Protein AF-A0A1T4K6Q8-F1 (afdb_monomer_lite)

pLDDT: mean 78.96, std 17.76, range [39.75, 92.44]

Radius of gyration: 12.97 Å; chains: 1; bounding box: 29×25×42 Å

Foldseek 3Di:
DKKFFQDWDFDVVVVRDIHHGRDIPDDDVDDDDPVVVPCQCALVHPNNDHGIHDPPVPDDDDDDDDDDDDD

Sequence (71 aa):
MTYVVIKYFTDIQDNDYEYFPGMIYPRVGLKVNKERIKELSTKNNRRKEIFIAELEEREKPKKETKKSLKK

Organism: NCBI:txid1121911

Structure (mmCIF, N/CA/C/O backbone):
data_AF-A0A1T4K6Q8-F1
#
_entry.id   AF-A0A1T4K6Q8-F1
#
loop_
_atom_site.group_PDB
_atom_site.id
_atom_site.type_symbol
_atom_site.label_atom_id
_atom_site.label_alt_id
_atom_site.label_comp_id
_atom_site.label_asym_id
_atom_site.label_entity_id
_atom_site.label_seq_id
_atom_site.pdbx_PDB_ins_code
_atom_site.Cartn_x
_atom_site.Cartn_y
_atom_site.Cartn_z
_atom_site.occupancy
_atom_site.B_iso_or_equiv
_atom_site.auth_seq_id
_atom_site.auth_comp_id
_atom_site.auth_asym_id
_atom_site.auth_atom_id
_atom_site.pdbx_PDB_model_num
ATOM 1 N N . MET A 1 1 ? -2.181 -13.330 3.087 1.00 70.69 1 MET A N 1
ATOM 2 C CA . MET A 1 1 ? -3.063 -12.155 2.955 1.00 70.69 1 MET A CA 1
ATOM 3 C C . MET A 1 1 ? -2.688 -11.404 1.697 1.00 70.69 1 MET A C 1
ATOM 5 O O . MET A 1 1 ? -1.499 -11.226 1.447 1.00 70.69 1 MET A O 1
ATOM 9 N N . THR A 1 2 ? -3.686 -11.008 0.916 1.00 83.69 2 THR A N 1
ATOM 10 C CA . THR A 1 2 ? -3.520 -10.266 -0.334 1.00 83.69 2 THR A CA 1
ATOM 11 C C . THR A 1 2 ? -4.164 -8.899 -0.160 1.00 83.69 2 THR A C 1
ATOM 13 O O . THR A 1 2 ? -5.250 -8.798 0.404 1.00 83.69 2 THR A O 1
ATOM 16 N N . TYR A 1 3 ? -3.491 -7.853 -0.621 1.00 90.12 3 TYR A N 1
ATOM 17 C CA . TYR A 1 3 ? -3.972 -6.483 -0.527 1.00 90.12 3 TYR A CA 1
ATOM 18 C C . TYR A 1 3 ? -4.246 -5.948 -1.924 1.00 90.12 3 TYR A C 1
ATOM 20 O O . TYR A 1 3 ? -3.586 -6.336 -2.891 1.00 90.12 3 TYR A O 1
ATOM 28 N N . VAL A 1 4 ? -5.212 -5.046 -2.026 1.00 91.12 4 VAL A N 1
ATOM 29 C CA . VAL A 1 4 ? -5.451 -4.271 -3.237 1.00 91.12 4 VAL A CA 1
ATOM 30 C C . VAL A 1 4 ? -4.973 -2.855 -3.019 1.00 91.12 4 VAL A C 1
ATOM 32 O O . VAL A 1 4 ? -5.233 -2.232 -1.993 1.00 91.12 4 VAL A O 1
ATOM 35 N N . VAL A 1 5 ? -4.249 -2.343 -3.994 1.00 91.94 5 VAL A N 1
ATOM 36 C CA . VAL A 1 5 ? -3.830 -0.953 -4.018 1.00 91.94 5 VAL A CA 1
ATOM 37 C C . VAL A 1 5 ? -5.070 -0.109 -4.278 1.00 91.94 5 VAL A C 1
ATOM 39 O O . VAL A 1 5 ? -5.773 -0.329 -5.256 1.00 91.94 5 VAL A O 1
ATOM 42 N N . ILE A 1 6 ? -5.361 0.851 -3.411 1.00 91.94 6 ILE A N 1
ATOM 43 C CA . ILE A 1 6 ? -6.490 1.780 -3.578 1.00 91.94 6 ILE A CA 1
ATOM 44 C C . ILE A 1 6 ? -6.026 3.157 -4.047 1.00 91.94 6 ILE A C 1
ATOM 46 O O . ILE A 1 6 ? -6.803 3.911 -4.629 1.00 91.94 6 ILE A O 1
ATOM 50 N N . LYS A 1 7 ? -4.749 3.484 -3.824 1.00 91.12 7 LYS A N 1
ATOM 51 C CA . LYS A 1 7 ? -4.149 4.755 -4.216 1.00 91.12 7 LYS A CA 1
ATOM 52 C C . LYS A 1 7 ? -2.772 4.526 -4.815 1.00 91.12 7 LYS A C 1
ATOM 54 O O . LYS A 1 7 ? -2.028 3.683 -4.331 1.00 91.12 7 LYS A O 1
ATOM 59 N N . TYR A 1 8 ? -2.440 5.302 -5.843 1.00 92.44 8 TYR A N 1
ATOM 60 C CA . TYR A 1 8 ? -1.127 5.248 -6.472 1.00 92.44 8 TYR A CA 1
ATOM 61 C C . TYR A 1 8 ? -0.006 5.518 -5.459 1.00 92.44 8 TYR A C 1
ATOM 63 O O . TYR A 1 8 ? -0.055 6.507 -4.716 1.00 92.44 8 TYR A O 1
ATOM 71 N N . PHE A 1 9 ? 1.010 4.659 -5.457 1.00 90.69 9 PHE A N 1
ATOM 72 C CA . PHE A 1 9 ? 2.245 4.880 -4.716 1.00 90.69 9 PHE A CA 1
ATOM 73 C C . PHE A 1 9 ? 3.433 4.212 -5.394 1.00 90.69 9 PHE A C 1
ATOM 75 O O . PHE A 1 9 ? 3.292 3.231 -6.119 1.00 90.69 9 PHE A O 1
ATOM 82 N N . THR A 1 10 ? 4.611 4.748 -5.106 1.00 90.81 10 THR A N 1
ATOM 83 C CA . THR A 1 10 ? 5.890 4.182 -5.526 1.00 90.81 10 THR A CA 1
ATOM 84 C C . THR A 1 10 ? 6.518 3.510 -4.313 1.00 90.81 10 THR A C 1
ATOM 86 O O . THR A 1 10 ? 6.672 4.147 -3.263 1.00 90.81 10 THR A O 1
ATOM 89 N N . ASP A 1 11 ? 6.832 2.221 -4.420 1.00 88.44 11 ASP A N 1
ATOM 90 C CA . ASP A 1 11 ? 7.484 1.486 -3.345 1.00 88.44 11 ASP A CA 1
ATOM 91 C C . ASP A 1 11 ? 9.004 1.486 -3.532 1.00 88.44 11 ASP A C 1
ATOM 93 O O . ASP A 1 11 ? 9.555 0.798 -4.386 1.00 88.44 11 ASP A O 1
ATOM 97 N N . ILE A 1 12 ? 9.679 2.272 -2.694 1.00 85.81 12 ILE A N 1
ATOM 98 C CA . ILE A 1 12 ? 11.138 2.442 -2.715 1.00 85.81 12 ILE A CA 1
ATOM 99 C C . ILE A 1 12 ? 11.854 1.135 -2.315 1.00 85.81 12 ILE A C 1
ATOM 101 O O . ILE A 1 12 ? 12.979 0.891 -2.737 1.00 85.81 12 ILE A O 1
ATOM 105 N N . GLN A 1 13 ? 11.215 0.264 -1.519 1.00 84.56 13 GLN A N 1
ATOM 106 C CA . GLN A 1 13 ? 11.792 -1.035 -1.137 1.00 84.56 13 GLN A CA 1
ATOM 107 C C . GLN A 1 13 ? 11.649 -2.085 -2.246 1.00 84.56 13 GLN A C 1
ATOM 109 O O . GLN A 1 13 ? 12.298 -3.127 -2.192 1.00 84.56 13 GLN A O 1
ATOM 114 N N . ASP A 1 14 ? 10.834 -1.798 -3.257 1.00 86.44 14 ASP A N 1
ATOM 115 C CA . ASP A 1 14 ? 10.531 -2.671 -4.382 1.00 86.44 14 ASP A CA 1
ATOM 116 C C . ASP A 1 14 ? 11.157 -2.158 -5.690 1.00 86.44 14 ASP A C 1
ATOM 118 O O . ASP A 1 14 ? 10.568 -2.275 -6.766 1.00 86.44 14 ASP A O 1
ATOM 122 N N . ASN A 1 15 ? 12.355 -1.567 -5.593 1.00 87.31 15 ASN A N 1
ATOM 123 C CA . ASN A 1 15 ? 13.089 -0.977 -6.718 1.00 87.31 15 ASN A CA 1
ATOM 124 C C . ASN A 1 15 ? 12.282 0.124 -7.432 1.00 87.31 15 ASN A C 1
ATOM 126 O O . ASN A 1 15 ? 12.123 0.100 -8.655 1.00 87.31 15 ASN A O 1
ATOM 130 N N . ASP A 1 16 ? 11.726 1.037 -6.630 1.00 88.00 16 ASP A N 1
ATOM 131 C CA . ASP A 1 16 ? 10.882 2.154 -7.067 1.00 88.00 16 ASP A CA 1
ATOM 132 C C . ASP A 1 16 ? 9.712 1.711 -7.954 1.00 88.00 16 ASP A C 1
ATOM 134 O O . ASP A 1 16 ? 9.327 2.385 -8.911 1.00 88.00 16 ASP A O 1
ATOM 138 N N . TYR A 1 17 ? 9.125 0.554 -7.638 1.00 89.56 17 TYR A N 1
ATOM 139 C CA . TYR A 1 17 ? 8.012 0.047 -8.421 1.00 89.56 17 TYR A CA 1
ATOM 140 C C . TYR A 1 17 ? 6.734 0.838 -8.169 1.00 89.56 17 TYR A C 1
ATOM 142 O O . TYR A 1 17 ? 6.336 1.111 -7.033 1.00 89.56 17 TYR A O 1
ATOM 150 N N . GLU A 1 18 ? 6.069 1.170 -9.265 1.00 92.00 18 GLU A N 1
ATOM 151 C CA . GLU A 1 18 ? 4.842 1.944 -9.281 1.00 92.00 18 GLU A CA 1
ATOM 152 C C . GLU A 1 18 ? 3.627 1.024 -9.165 1.00 92.00 18 GLU A C 1
ATOM 154 O O . GLU A 1 18 ? 3.350 0.186 -10.026 1.00 92.00 18 GLU A O 1
ATOM 159 N N . TYR A 1 19 ? 2.872 1.209 -8.088 1.00 91.44 19 TYR A N 1
ATOM 160 C CA . TYR A 1 19 ? 1.627 0.507 -7.835 1.00 91.44 19 TYR A CA 1
ATOM 161 C C . TYR A 1 19 ? 0.444 1.409 -8.164 1.00 91.44 19 TYR A C 1
ATOM 163 O O . TYR A 1 19 ? 0.275 2.480 -7.580 1.00 91.44 19 TYR A O 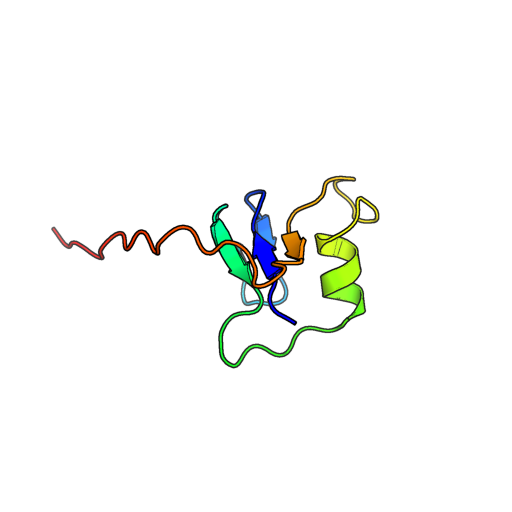1
ATOM 171 N N . PHE A 1 20 ? -0.411 0.950 -9.075 1.00 91.81 20 PHE A N 1
ATOM 172 C CA . PHE A 1 20 ? -1.631 1.646 -9.472 1.00 91.81 20 PHE A CA 1
ATOM 173 C C . PHE A 1 20 ? -2.855 1.110 -8.716 1.00 91.81 20 PHE A C 1
ATOM 175 O O . PHE A 1 20 ? -2.887 -0.071 -8.358 1.00 91.81 20 PHE A O 1
ATOM 182 N N . PRO A 1 21 ? -3.891 1.940 -8.493 1.00 90.69 21 PRO A N 1
ATOM 183 C CA . PRO A 1 21 ? -5.154 1.489 -7.917 1.00 90.69 21 PRO A CA 1
ATOM 184 C C . PRO A 1 21 ? -5.740 0.283 -8.669 1.00 90.69 21 PRO A C 1
ATOM 186 O O . PRO A 1 21 ? -5.778 0.269 -9.897 1.00 90.69 21 PRO A O 1
ATOM 189 N N . GLY A 1 22 ? -6.192 -0.732 -7.934 1.00 86.56 22 GLY A N 1
ATOM 190 C CA . GLY A 1 22 ? -6.680 -2.011 -8.454 1.00 86.56 22 GLY A CA 1
ATOM 191 C C . GLY A 1 22 ? -5.605 -3.092 -8.610 1.00 86.56 22 GLY A C 1
ATOM 192 O O . GLY A 1 22 ? -5.940 -4.245 -8.881 1.00 86.56 22 GLY A O 1
ATOM 193 N N . MET A 1 23 ? -4.321 -2.767 -8.422 1.00 89.00 23 MET A N 1
ATOM 194 C CA . MET A 1 23 ? -3.253 -3.769 -8.438 1.00 89.00 23 MET A CA 1
ATOM 195 C C . MET A 1 23 ? -3.218 -4.598 -7.157 1.00 89.00 23 MET A C 1
ATOM 197 O O . MET A 1 23 ? -3.637 -4.157 -6.090 1.00 89.00 23 MET A O 1
ATOM 201 N N . ILE A 1 24 ? -2.668 -5.805 -7.268 1.00 89.44 24 ILE A N 1
ATOM 202 C CA . ILE A 1 24 ? -2.4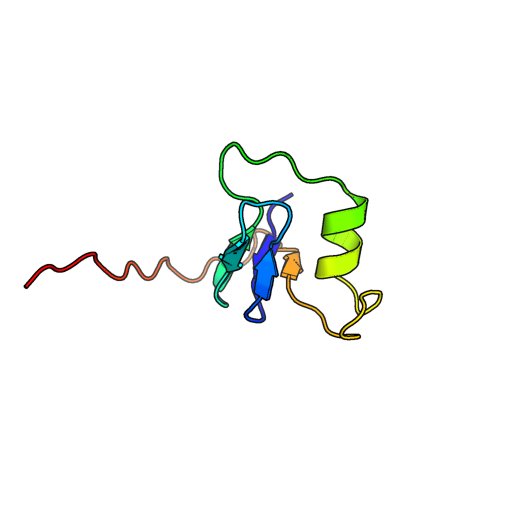54 -6.700 -6.134 1.00 89.44 24 ILE A CA 1
ATOM 203 C C . ILE A 1 24 ? -1.087 -6.415 -5.507 1.00 89.44 24 ILE A C 1
ATOM 205 O O . ILE A 1 24 ? -0.081 -6.324 -6.211 1.00 89.44 24 ILE A O 1
ATOM 209 N N . TYR A 1 25 ? -1.062 -6.329 -4.180 1.00 88.25 25 TYR A N 1
ATOM 210 C CA . TYR A 1 25 ? 0.132 -6.146 -3.369 1.00 88.25 25 TYR A CA 1
ATOM 211 C C . TYR A 1 25 ? 0.185 -7.192 -2.241 1.00 88.25 25 TYR A C 1
ATOM 213 O O . TYR A 1 25 ? -0.849 -7.485 -1.631 1.00 88.25 25 TYR A O 1
ATOM 221 N N . PRO A 1 26 ? 1.362 -7.746 -1.903 1.00 89.50 26 PRO A N 1
ATOM 222 C CA . PRO A 1 26 ? 2.653 -7.633 -2.599 1.00 89.50 26 PRO A CA 1
ATOM 223 C C . PRO A 1 26 ? 2.698 -8.413 -3.927 1.00 89.50 26 PRO A C 1
ATOM 225 O O . PRO A 1 26 ? 1.868 -9.292 -4.173 1.00 89.50 26 PRO A O 1
ATOM 228 N N . ARG A 1 27 ? 3.679 -8.105 -4.790 1.00 86.56 27 ARG A N 1
ATOM 229 C CA . ARG A 1 27 ? 3.933 -8.865 -6.029 1.00 86.56 27 ARG A CA 1
ATOM 230 C C . ARG A 1 27 ? 4.260 -10.329 -5.733 1.00 86.56 27 ARG A C 1
ATOM 232 O O . ARG A 1 27 ? 4.833 -10.663 -4.698 1.00 86.56 27 ARG A O 1
ATOM 239 N N . VAL A 1 28 ? 3.921 -11.213 -6.671 1.00 82.88 28 VAL A N 1
ATOM 240 C CA . VAL A 1 28 ? 4.257 -12.639 -6.563 1.00 82.88 28 VAL A CA 1
ATOM 241 C C . VAL A 1 28 ? 5.777 -12.784 -6.459 1.00 82.88 28 VAL A C 1
ATOM 243 O O . VAL A 1 28 ? 6.502 -12.309 -7.326 1.00 82.88 28 VAL A O 1
ATOM 246 N N . GLY A 1 29 ? 6.248 -13.419 -5.384 1.00 83.69 29 GLY A N 1
ATOM 247 C CA . GLY A 1 29 ? 7.677 -13.586 -5.098 1.00 83.69 29 GLY A CA 1
ATOM 248 C C . GLY A 1 29 ? 8.311 -12.460 -4.271 1.00 83.69 29 GLY A C 1
ATOM 249 O O . GLY A 1 29 ? 9.432 -12.636 -3.798 1.00 83.69 29 GLY A O 1
ATOM 250 N N . LEU A 1 30 ? 7.603 -11.351 -4.024 1.00 85.56 30 LEU A N 1
ATOM 251 C CA . LEU A 1 30 ? 8.081 -10.267 -3.167 1.00 85.56 30 LEU A CA 1
ATOM 252 C C . LEU A 1 30 ? 7.749 -10.554 -1.697 1.00 85.56 30 LEU A C 1
ATOM 254 O O . LEU A 1 30 ? 6.588 -10.732 -1.321 1.00 85.56 30 LEU A O 1
ATOM 258 N N . LYS A 1 31 ? 8.778 -10.563 -0.847 1.00 85.06 31 LYS A N 1
ATOM 259 C CA . LYS A 1 31 ? 8.614 -10.629 0.609 1.00 85.06 31 LYS A CA 1
ATOM 260 C C . LYS A 1 31 ? 8.619 -9.216 1.176 1.00 85.06 31 LYS A C 1
ATOM 262 O O . LYS A 1 31 ? 9.636 -8.537 1.125 1.00 85.06 31 LYS A O 1
ATOM 267 N N . VAL A 1 32 ? 7.491 -8.805 1.743 1.00 86.12 32 VAL A N 1
ATOM 268 C CA . VAL A 1 32 ? 7.336 -7.512 2.421 1.00 86.12 32 VAL A CA 1
ATOM 269 C C . VAL A 1 32 ? 7.106 -7.731 3.910 1.00 86.12 32 VAL A C 1
ATOM 271 O O . VAL A 1 32 ? 6.440 -8.685 4.319 1.00 86.12 32 VAL A O 1
ATOM 274 N N . ASN A 1 33 ? 7.655 -6.842 4.733 1.00 89.06 33 ASN A N 1
ATOM 275 C CA . ASN A 1 33 ? 7.482 -6.917 6.179 1.00 89.06 33 ASN A CA 1
ATOM 276 C C . ASN A 1 33 ? 6.069 -6.487 6.590 1.00 89.06 33 ASN A C 1
ATOM 278 O O . ASN A 1 33 ? 5.452 -5.622 5.967 1.00 89.06 33 ASN A O 1
ATOM 282 N N . LYS A 1 34 ? 5.568 -7.051 7.695 1.00 87.62 34 LYS A N 1
ATOM 283 C CA . LYS A 1 34 ? 4.250 -6.693 8.251 1.00 87.62 34 LYS A CA 1
ATOM 284 C C . LYS A 1 34 ? 4.156 -5.210 8.621 1.00 87.62 34 LYS A C 1
ATOM 286 O O . LYS A 1 34 ? 3.094 -4.615 8.483 1.00 87.62 34 LYS A O 1
ATOM 291 N N . GLU A 1 35 ? 5.262 -4.609 9.056 1.00 89.19 35 GLU A N 1
ATOM 292 C CA . GLU A 1 35 ? 5.338 -3.170 9.331 1.00 89.19 35 GLU A CA 1
ATOM 293 C C . GLU A 1 35 ? 5.063 -2.349 8.071 1.00 89.19 35 GLU A C 1
ATOM 295 O O . GLU A 1 35 ? 4.232 -1.446 8.109 1.00 89.19 35 GLU A O 1
ATOM 300 N N . ARG A 1 36 ? 5.649 -2.743 6.932 1.00 89.94 36 ARG A N 1
ATOM 301 C CA . ARG A 1 36 ? 5.424 -2.084 5.641 1.00 89.94 36 ARG A CA 1
ATOM 302 C C . ARG A 1 36 ? 3.968 -2.189 5.202 1.00 89.94 36 ARG A C 1
ATOM 304 O O . ARG A 1 36 ? 3.384 -1.202 4.767 1.00 89.94 36 ARG A O 1
ATOM 311 N N . ILE A 1 37 ? 3.367 -3.371 5.357 1.00 89.25 37 ILE A N 1
ATOM 312 C CA . ILE A 1 37 ? 1.930 -3.559 5.120 1.00 89.25 37 ILE A CA 1
ATOM 313 C C . ILE A 1 37 ? 1.124 -2.584 5.978 1.00 89.25 37 ILE A C 1
ATOM 315 O O . ILE A 1 37 ? 0.264 -1.895 5.445 1.00 89.25 37 ILE A O 1
ATOM 319 N N . LYS A 1 38 ? 1.419 -2.490 7.281 1.00 90.19 38 LYS A N 1
ATOM 320 C CA . LYS A 1 38 ? 0.698 -1.617 8.214 1.00 90.19 38 LYS A CA 1
ATOM 321 C C . LYS A 1 38 ? 0.853 -0.141 7.858 1.00 90.19 38 LYS A C 1
ATOM 323 O O . LYS A 1 38 ? -0.122 0.599 7.932 1.00 90.19 38 LYS A O 1
ATOM 328 N N . GLU A 1 39 ? 2.040 0.301 7.457 1.00 90.50 39 GLU A N 1
ATOM 329 C CA . GLU A 1 39 ? 2.249 1.670 6.975 1.00 90.50 39 GLU A CA 1
ATOM 330 C C . GLU A 1 39 ? 1.412 1.970 5.730 1.00 90.50 39 GLU A C 1
ATOM 332 O O . GLU A 1 39 ? 0.861 3.059 5.612 1.00 90.50 39 GLU A O 1
ATOM 337 N N . LEU A 1 40 ? 1.300 1.020 4.800 1.00 90.31 40 LEU A N 1
ATOM 338 C CA . LEU A 1 40 ? 0.536 1.204 3.567 1.00 90.31 40 LEU A CA 1
ATOM 339 C C . LEU A 1 40 ? -0.977 1.039 3.781 1.00 90.31 40 LEU A C 1
ATOM 341 O O . LEU A 1 40 ? -1.759 1.672 3.072 1.00 90.31 40 LEU A O 1
ATOM 345 N N . SER A 1 41 ? -1.401 0.201 4.732 1.00 90.88 41 SER A N 1
ATOM 346 C CA . SER A 1 41 ? -2.812 -0.089 5.021 1.00 90.88 41 SER A CA 1
ATOM 347 C C . SER A 1 41 ? -3.441 0.848 6.046 1.00 90.88 41 SER A C 1
ATOM 349 O O . SER A 1 41 ? -4.655 0.844 6.242 1.00 90.88 41 SER A O 1
ATOM 351 N N . THR A 1 42 ? -2.637 1.686 6.696 1.00 89.50 42 THR A N 1
ATOM 352 C CA . THR A 1 42 ? -3.111 2.667 7.670 1.00 89.50 42 THR A CA 1
ATOM 353 C C . THR A 1 42 ? -2.652 4.066 7.297 1.00 89.50 42 THR A C 1
ATOM 355 O O . THR A 1 42 ? -1.746 4.267 6.498 1.00 89.50 42 THR A O 1
ATOM 358 N N . LYS A 1 43 ? -3.244 5.070 7.945 1.00 89.75 43 LYS A N 1
ATOM 359 C CA . LYS A 1 43 ? -2.784 6.463 7.851 1.00 89.75 43 LYS A CA 1
ATOM 360 C C . LYS A 1 43 ? -1.507 6.716 8.664 1.00 89.75 43 LYS A C 1
ATOM 362 O O . LYS A 1 43 ? -1.105 7.863 8.822 1.00 89.75 43 LYS A O 1
ATOM 367 N N . ASN A 1 44 ? -0.871 5.674 9.203 1.00 86.00 44 ASN A N 1
ATOM 368 C CA . ASN A 1 44 ? 0.373 5.785 9.956 1.00 86.00 44 ASN A CA 1
ATOM 369 C C . ASN A 1 44 ? 1.592 5.740 9.023 1.00 86.00 44 ASN A C 1
ATOM 371 O O . ASN A 1 44 ? 2.497 4.931 9.197 1.00 86.00 44 ASN A O 1
ATOM 375 N N . ASN A 1 45 ? 1.587 6.599 8.007 1.00 83.88 45 ASN A N 1
ATOM 376 C CA . ASN A 1 45 ? 2.718 6.816 7.115 1.00 83.88 45 ASN A CA 1
ATOM 377 C C . ASN A 1 45 ? 2.967 8.315 6.943 1.00 83.88 45 ASN A C 1
ATOM 379 O O . ASN A 1 45 ? 2.142 9.150 7.319 1.00 83.88 45 ASN A O 1
ATOM 383 N N . ARG A 1 46 ? 4.104 8.669 6.335 1.00 82.56 46 ARG A N 1
ATOM 384 C CA . ARG A 1 46 ? 4.513 10.071 6.130 1.00 82.56 46 ARG A CA 1
ATOM 385 C C . ARG A 1 46 ? 3.475 10.919 5.389 1.00 82.56 46 ARG A C 1
ATOM 387 O O . ARG A 1 46 ? 3.439 12.128 5.586 1.00 82.56 46 ARG A O 1
ATOM 394 N N . ARG A 1 47 ? 2.648 10.298 4.545 1.00 84.19 47 ARG A N 1
ATOM 395 C CA . ARG A 1 47 ? 1.599 10.974 3.770 1.00 84.19 47 ARG A CA 1
ATOM 396 C C . ARG A 1 47 ? 0.261 11.048 4.517 1.00 84.19 47 ARG A C 1
ATOM 398 O O . ARG A 1 47 ? -0.593 11.823 4.117 1.00 84.19 47 ARG A O 1
ATOM 405 N N . LYS A 1 48 ? 0.095 10.318 5.627 1.00 88.94 48 LYS A N 1
ATOM 406 C CA . LYS A 1 48 ? -1.160 10.165 6.384 1.00 88.94 48 LYS A CA 1
ATOM 407 C C . LYS A 1 48 ? -2.334 9.648 5.544 1.00 88.94 48 LYS A C 1
ATOM 409 O O . LYS A 1 48 ? -3.495 9.938 5.834 1.00 88.94 48 LYS A O 1
ATOM 414 N N . GLU A 1 49 ? -2.040 8.853 4.521 1.00 89.56 49 GLU A N 1
ATOM 415 C CA . GLU A 1 49 ? -3.032 8.321 3.578 1.00 89.56 49 GLU A CA 1
ATOM 416 C C . GLU A 1 49 ? -3.018 6.799 3.565 1.00 89.56 49 GLU A C 1
ATOM 418 O O . GLU A 1 49 ? -2.025 6.197 3.936 1.00 89.56 49 GLU A O 1
ATOM 423 N N . ILE A 1 50 ? -4.100 6.161 3.128 1.00 91.25 50 ILE A N 1
ATOM 424 C CA . ILE A 1 50 ? -4.140 4.702 2.969 1.00 91.25 50 ILE A CA 1
ATOM 425 C C . ILE A 1 50 ? -3.838 4.384 1.501 1.00 91.25 50 ILE A C 1
ATOM 427 O O . ILE A 1 50 ? -4.468 4.951 0.607 1.00 91.25 50 ILE A O 1
ATOM 431 N N . PHE A 1 51 ? -2.874 3.500 1.255 1.00 92.19 51 PHE A N 1
ATOM 432 C CA . PHE A 1 51 ? -2.433 3.101 -0.087 1.00 92.19 51 PHE A CA 1
ATOM 433 C C . PHE A 1 51 ? -2.942 1.727 -0.494 1.00 92.19 51 PHE A C 1
ATOM 435 O O . PHE A 1 51 ? -3.258 1.520 -1.666 1.00 92.19 51 PHE A O 1
ATOM 442 N N . ILE A 1 52 ? -3.054 0.807 0.463 1.00 92.06 52 ILE A N 1
ATOM 443 C CA . ILE A 1 52 ? -3.547 -0.550 0.231 1.00 92.06 52 ILE A CA 1
ATOM 444 C C . ILE A 1 52 ? -4.705 -0.867 1.177 1.00 92.06 52 ILE A C 1
ATOM 446 O O . ILE A 1 52 ? -4.751 -0.381 2.302 1.00 92.06 52 ILE A O 1
ATOM 450 N N . ALA A 1 53 ? -5.623 -1.711 0.733 1.00 90.56 53 ALA A N 1
ATOM 451 C CA . ALA A 1 53 ? -6.701 -2.261 1.540 1.00 90.56 53 ALA A CA 1
ATOM 452 C C . ALA A 1 53 ? -6.598 -3.788 1.562 1.00 90.56 53 ALA A C 1
ATOM 454 O O . ALA A 1 53 ? -6.132 -4.397 0.596 1.00 90.56 53 ALA A O 1
ATOM 455 N N . GLU A 1 54 ? -7.014 -4.410 2.663 1.00 89.06 54 GLU A N 1
ATOM 456 C CA . GLU A 1 54 ? -7.145 -5.866 2.729 1.00 89.06 54 GLU A CA 1
ATOM 457 C C . GLU A 1 54 ? -8.206 -6.319 1.732 1.00 89.06 54 GLU A C 1
ATOM 459 O O . GLU A 1 54 ? -9.349 -5.870 1.778 1.00 89.06 54 GLU A O 1
ATOM 464 N N . LEU A 1 55 ? -7.812 -7.186 0.798 1.00 82.56 55 LEU A N 1
ATOM 465 C CA . LEU A 1 55 ? -8.749 -7.784 -0.133 1.00 82.56 55 LEU A CA 1
ATOM 466 C C . LEU A 1 55 ? -9.387 -8.985 0.579 1.00 82.56 55 LEU A C 1
ATOM 468 O O . LEU A 1 55 ? -8.857 -10.095 0.522 1.00 82.56 55 LEU A O 1
ATOM 472 N N . GLU A 1 56 ? -10.502 -8.772 1.280 1.00 67.75 56 GLU A N 1
ATOM 473 C CA . GLU A 1 56 ? -11.371 -9.888 1.661 1.00 67.75 56 GLU A CA 1
ATOM 474 C C . GLU A 1 56 ? -11.826 -10.583 0.372 1.00 67.75 56 GLU A C 1
ATOM 476 O O . GLU A 1 56 ? -12.353 -9.943 -0.536 1.00 67.75 56 GLU A O 1
ATOM 481 N N . GLU A 1 57 ? -11.606 -11.896 0.265 1.00 57.31 57 GLU A N 1
ATOM 482 C CA . GLU A 1 57 ? -11.822 -12.712 -0.946 1.00 57.31 57 GLU A CA 1
ATOM 483 C C . GLU A 1 57 ? -13.270 -12.739 -1.481 1.00 57.31 57 GLU A C 1
ATOM 485 O O . GLU A 1 57 ? -13.582 -13.518 -2.382 1.00 57.31 57 GLU A O 1
ATOM 490 N N . ARG A 1 58 ? -14.173 -11.903 -0.962 1.00 48.12 58 ARG A N 1
ATOM 491 C CA . ARG A 1 58 ? -15.595 -11.944 -1.294 1.00 48.12 58 ARG A CA 1
ATOM 492 C C . ARG A 1 58 ? -15.972 -11.214 -2.571 1.00 48.12 58 ARG A C 1
ATOM 494 O O . ARG A 1 58 ? -16.953 -11.627 -3.171 1.00 48.12 58 ARG A O 1
ATOM 501 N N . GLU A 1 59 ? -15.189 -10.259 -3.072 1.00 47.00 59 GLU A N 1
ATOM 502 C CA . GLU A 1 59 ? -15.493 -9.618 -4.359 1.00 47.00 59 GLU A CA 1
ATOM 503 C C . GLU A 1 59 ? -14.216 -9.357 -5.164 1.00 47.00 59 GLU A C 1
ATOM 505 O O . GLU A 1 59 ? -13.438 -8.453 -4.876 1.00 47.00 59 GLU A O 1
ATOM 510 N N . LYS A 1 60 ? -13.979 -10.174 -6.198 1.00 50.38 60 LYS A N 1
ATOM 511 C CA . LYS A 1 60 ? -12.980 -9.902 -7.240 1.00 50.38 60 LYS A CA 1
ATOM 512 C C . LYS A 1 60 ? -13.645 -9.133 -8.386 1.00 50.38 60 LYS A C 1
ATOM 514 O O . LYS A 1 60 ? -14.343 -9.770 -9.179 1.00 50.38 60 LYS A O 1
ATOM 519 N N . PRO A 1 61 ? -13.362 -7.836 -8.603 1.00 43.91 61 PRO A N 1
ATOM 520 C CA . PRO A 1 61 ? -13.493 -7.262 -9.929 1.00 43.91 61 PRO A CA 1
ATOM 521 C C . PRO A 1 61 ? -12.244 -7.569 -10.757 1.00 43.91 61 PRO A C 1
ATOM 523 O O . PRO A 1 61 ? -11.122 -7.676 -10.267 1.00 43.91 61 PRO A O 1
ATOM 526 N N . LYS A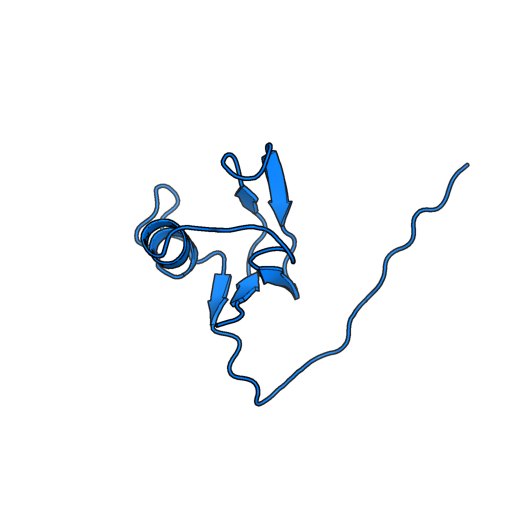 1 62 ? -12.501 -7.790 -12.039 1.00 42.47 62 LYS A N 1
ATOM 527 C CA . LYS A 1 62 ? -11.634 -8.386 -13.050 1.00 42.47 62 LYS A CA 1
ATOM 528 C C . LYS A 1 62 ? -10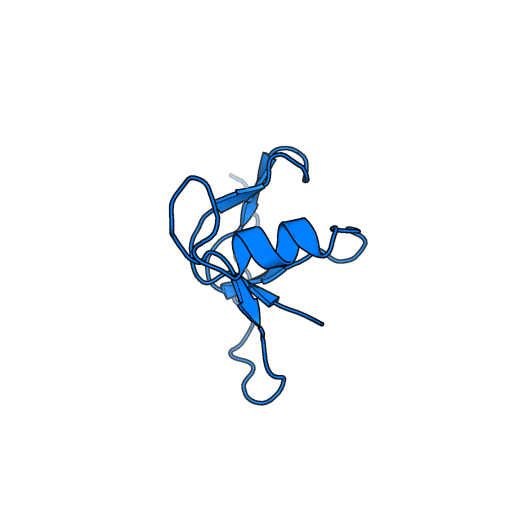.354 -7.582 -13.301 1.00 42.47 62 LYS A C 1
ATOM 530 O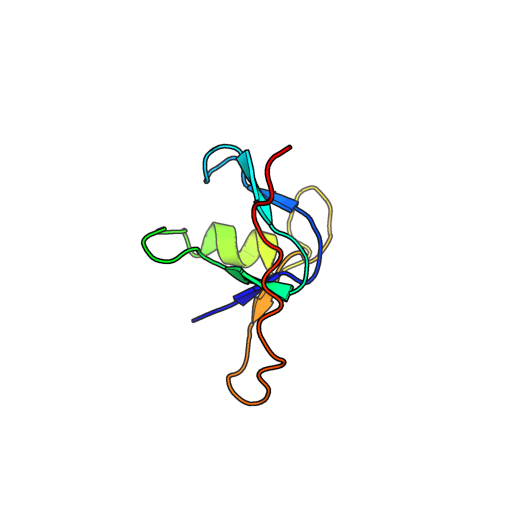 O . LYS A 1 62 ? -10.368 -6.362 -13.397 1.00 42.47 62 LYS A O 1
ATOM 535 N N . LYS A 1 63 ? -9.273 -8.337 -13.510 1.00 48.47 63 LYS A N 1
ATOM 536 C CA . LYS A 1 63 ? -8.026 -7.925 -14.163 1.00 48.47 63 LYS A CA 1
ATOM 537 C C . LYS A 1 63 ? -8.325 -7.045 -15.383 1.00 48.47 63 LYS A C 1
ATOM 539 O O . LYS A 1 63 ? -8.962 -7.533 -16.314 1.00 48.47 63 LYS A O 1
ATOM 544 N N . GLU A 1 64 ? -7.783 -5.832 -15.436 1.00 41.53 64 GLU A N 1
ATOM 545 C CA . GLU A 1 64 ? -7.650 -5.102 -16.697 1.00 41.53 64 GLU A CA 1
ATOM 546 C C . GLU A 1 64 ? -6.170 -5.034 -17.079 1.00 41.53 64 GLU A C 1
ATOM 548 O O . GLU A 1 64 ? -5.337 -4.372 -16.467 1.00 41.53 64 GLU A O 1
ATOM 553 N N . THR A 1 65 ? -5.838 -5.854 -18.069 1.00 45.78 65 THR A N 1
ATOM 554 C CA . THR A 1 65 ? -4.533 -5.962 -18.710 1.00 45.78 65 THR A CA 1
ATOM 555 C C . THR A 1 65 ? -4.398 -4.781 -19.673 1.00 45.78 65 THR A C 1
ATOM 557 O O . THR A 1 65 ? -5.139 -4.718 -20.649 1.00 45.78 65 THR A O 1
ATOM 560 N N . LYS A 1 66 ? -3.455 -3.860 -19.456 1.00 42.84 66 LYS A N 1
ATOM 561 C CA . LYS A 1 66 ? -2.984 -2.948 -20.517 1.00 42.84 66 LYS A CA 1
ATOM 562 C C . LYS A 1 66 ? -1.515 -3.269 -20.775 1.00 42.84 66 LYS A C 1
ATOM 564 O O . LYS A 1 66 ? -0.641 -2.878 -20.019 1.00 42.84 66 LYS A O 1
ATOM 569 N N . LYS A 1 67 ? -1.276 -4.296 -21.600 1.00 39.75 67 LYS A N 1
ATOM 570 C CA . LYS A 1 67 ? -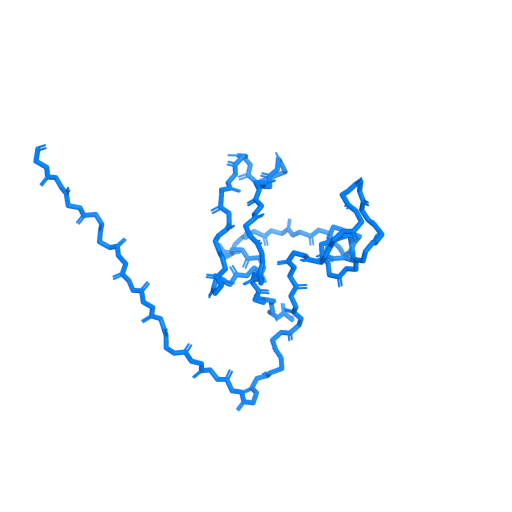0.782 -4.160 -22.983 1.00 39.75 67 LYS A CA 1
ATOM 571 C C . LYS A 1 67 ? 0.437 -3.242 -23.066 1.00 39.75 67 LYS A C 1
ATOM 573 O O . LYS A 1 67 ? 0.325 -2.041 -23.276 1.00 39.75 67 LYS A O 1
ATOM 578 N N . SER A 1 68 ? 1.599 -3.880 -23.010 1.00 48.06 68 SER A N 1
ATOM 579 C CA . SER A 1 68 ? 2.682 -3.582 -23.937 1.00 48.06 68 SER A CA 1
ATOM 580 C C . SER A 1 68 ? 2.117 -3.352 -25.346 1.00 48.06 68 SER A C 1
ATOM 582 O O . SER A 1 68 ? 1.444 -4.222 -25.900 1.00 48.06 68 SER A O 1
ATOM 584 N N . LEU A 1 69 ? 2.393 -2.196 -25.947 1.00 46.41 69 LEU A N 1
ATOM 585 C CA . LEU A 1 69 ? 2.368 -2.074 -27.399 1.00 46.41 69 LEU A CA 1
ATOM 586 C C . LEU A 1 69 ? 3.424 -1.069 -27.858 1.00 46.41 69 LEU A C 1
ATOM 588 O O . LEU A 1 69 ? 3.316 0.130 -27.625 1.00 46.41 69 LEU A O 1
ATOM 592 N N . LYS A 1 70 ? 4.450 -1.634 -28.501 1.00 42.09 70 LYS A N 1
ATOM 593 C CA . LYS A 1 70 ? 5.392 -0.981 -29.411 1.00 42.09 70 LYS A CA 1
ATOM 594 C C . LYS A 1 70 ? 4.665 -0.025 -30.364 1.00 42.09 70 LYS A C 1
ATOM 596 O O . LYS A 1 70 ? 3.676 -0.449 -30.967 1.00 42.09 70 LYS A O 1
ATOM 601 N N . LYS A 1 71 ? 5.261 1.132 -30.646 1.00 42.16 71 LYS A N 1
ATOM 602 C CA . LYS A 1 71 ? 5.643 1.501 -32.016 1.00 42.16 71 LYS A CA 1
ATOM 603 C C . LYS A 1 71 ? 6.724 2.570 -32.002 1.00 42.16 71 LYS A C 1
ATOM 605 O O . LYS A 1 71 ? 6.613 3.472 -31.149 1.00 42.16 71 LYS A O 1
#

Secondary structure (DSSP, 8-state):
--EEE-S-EEEGGGTSEEEPTT-EESPTT----HHHHHHHHSS-STT----EEE--TT-------------